Protein AF-A0AAV4D8W8-F1 (afdb_monomer_lite)

Secondary structure (DSSP, 8-state):
-----------------PPPPP----------------PEEE-PPP-TT--S-HHHHHHHHHHHHS-TTSGGGTTSSTTTEEE----PPPHHHHHHHHHHHHHHHHS---------------------------

pLDDT: mean 71.33, std 18.05, range [37.38, 95.5]

Foldseek 3Di:
DDDDDDDDPPPPPDDDDDDDDPDPVPPPPPVPPPPPAQADEDEDDDDPPPLDPCVVVVLVCQCVVPPPPHPCCVCRHPRRYDYDDDNDHDPVVVVVVVVVVVVVVVDDDPPDDPDDDDDDDDDPDPDDDDDDDD

Sequence (134 aa):
MNLKNNSQSGATTNTINYQETPDNSKVYLRRNNARARRITWFNPPYSMNVAINIGKKFLTLINTCLPKTNILHEVMNRNTIKISYSCMPNVKSIITAHNKSVLAQKTPEQKAPHNATAETEKPVLWRTTVSRIP

Structure (mmCIF, N/CA/C/O backbone):
data_AF-A0AAV4D8W8-F1
#
_entry.id   AF-A0AAV4D8W8-F1
#
loop_
_atom_site.group_PDB
_atom_site.id
_atom_site.type_symbol
_atom_site.label_atom_id
_atom_site.label_alt_id
_atom_site.label_comp_id
_atom_site.label_asym_id
_atom_site.label_entity_id
_atom_site.label_seq_id
_atom_site.pdbx_PDB_ins_code
_atom_site.Cartn_x
_atom_site.Cartn_y
_atom_site.Cartn_z
_atom_site.occupancy
_atom_site.B_iso_or_equiv
_atom_site.auth_seq_id
_atom_site.auth_comp_id
_atom_site.auth_asym_id
_atom_site.auth_atom_id
_atom_site.pdbx_PDB_model_num
ATOM 1 N N . MET A 1 1 ? 56.078 -66.189 22.268 1.00 38.84 1 MET A N 1
ATOM 2 C CA . MET A 1 1 ? 56.907 -64.964 22.279 1.00 38.84 1 MET A CA 1
ATOM 3 C C . MET A 1 1 ? 56.051 -63.848 21.690 1.00 38.84 1 MET A C 1
ATOM 5 O O . MET A 1 1 ? 55.712 -63.918 20.519 1.00 38.84 1 MET A O 1
ATOM 9 N N . ASN A 1 2 ? 55.543 -62.944 22.533 1.00 37.38 2 ASN A N 1
ATOM 10 C CA . ASN A 1 2 ? 54.522 -61.956 22.160 1.00 37.38 2 ASN A CA 1
ATOM 11 C C . ASN A 1 2 ? 55.162 -60.729 21.493 1.00 37.38 2 ASN A C 1
ATOM 13 O O . ASN A 1 2 ? 55.893 -60.000 22.158 1.00 37.38 2 ASN A O 1
ATOM 17 N N . LEU A 1 3 ? 54.830 -60.471 20.224 1.00 49.47 3 LEU A N 1
ATOM 18 C CA . LEU A 1 3 ? 55.016 -59.164 19.592 1.00 49.47 3 LEU A CA 1
ATOM 19 C C . LEU A 1 3 ? 53.781 -58.307 19.882 1.00 49.47 3 LEU A C 1
ATOM 21 O O . LEU A 1 3 ? 52.689 -58.601 19.399 1.00 49.47 3 LEU A O 1
ATOM 25 N N . LYS A 1 4 ? 53.943 -57.249 20.678 1.00 46.72 4 LYS A N 1
ATOM 26 C CA . LYS A 1 4 ? 52.939 -56.189 20.814 1.00 46.72 4 LYS A CA 1
ATOM 27 C C . LYS A 1 4 ? 53.481 -54.960 20.108 1.00 46.72 4 LYS A C 1
ATOM 29 O O . LYS A 1 4 ? 54.392 -54.298 20.596 1.00 46.72 4 LYS A O 1
ATOM 34 N N . ASN A 1 5 ? 52.940 -54.738 18.916 1.00 50.28 5 ASN A N 1
ATOM 35 C CA . ASN A 1 5 ? 53.248 -53.605 18.068 1.00 50.28 5 ASN A CA 1
ATOM 36 C C . ASN A 1 5 ? 52.752 -52.314 18.719 1.00 50.28 5 ASN A C 1
ATOM 38 O O . ASN A 1 5 ? 51.600 -52.196 19.131 1.00 50.28 5 ASN A O 1
ATOM 42 N N . ASN A 1 6 ? 53.677 -51.365 18.785 1.00 48.62 6 ASN A N 1
ATOM 43 C CA . ASN A 1 6 ? 53.468 -49.962 19.075 1.00 48.62 6 ASN A CA 1
ATOM 44 C C . ASN A 1 6 ? 52.570 -49.349 17.988 1.00 48.62 6 ASN A C 1
ATOM 46 O O . ASN A 1 6 ? 52.877 -49.431 16.799 1.00 48.62 6 ASN A O 1
ATOM 50 N N . SER A 1 7 ? 51.461 -48.738 18.378 1.00 48.88 7 SER A N 1
ATOM 51 C CA . SER A 1 7 ? 50.691 -47.851 17.509 1.00 48.88 7 SER A CA 1
ATOM 52 C C . SER A 1 7 ? 50.331 -46.628 18.330 1.00 48.88 7 SER A C 1
ATOM 54 O O . SER A 1 7 ? 49.487 -46.682 19.221 1.00 48.88 7 SER A O 1
ATOM 56 N N . GLN A 1 8 ? 51.047 -45.539 18.053 1.00 51.34 8 GLN A N 1
ATOM 57 C CA . GLN A 1 8 ? 50.722 -44.217 18.557 1.00 51.34 8 GLN A CA 1
ATOM 58 C C . GLN A 1 8 ? 49.307 -43.836 18.116 1.00 51.34 8 GLN A C 1
ATOM 60 O O . GLN A 1 8 ? 49.050 -43.655 16.929 1.00 51.34 8 GLN A O 1
ATOM 65 N N . SER A 1 9 ? 48.414 -43.632 19.077 1.00 49.31 9 SER A N 1
ATOM 66 C CA . SER A 1 9 ? 47.224 -42.804 18.897 1.00 49.31 9 SER A CA 1
ATOM 67 C C . SER A 1 9 ? 47.396 -41.554 19.757 1.00 49.31 9 SER A C 1
ATOM 69 O O . SER A 1 9 ? 46.922 -41.483 20.890 1.00 49.31 9 SER A O 1
ATOM 71 N N . GLY A 1 10 ? 48.153 -40.585 19.243 1.00 46.84 10 GLY A N 1
ATOM 72 C CA . GLY A 1 10 ? 48.267 -39.260 19.845 1.00 46.84 10 GLY A CA 1
ATOM 73 C C . GLY A 1 10 ? 46.982 -38.474 19.608 1.00 46.84 10 GLY A C 1
ATOM 74 O O . GLY A 1 10 ? 46.868 -37.759 18.619 1.00 46.84 10 GLY A O 1
ATOM 75 N N . ALA A 1 11 ? 45.996 -38.626 20.490 1.00 54.66 11 ALA A N 1
ATOM 76 C CA . ALA A 1 11 ? 44.863 -37.714 20.547 1.00 54.66 11 ALA A CA 1
ATOM 77 C C . ALA A 1 11 ? 45.313 -36.444 21.282 1.00 54.66 11 ALA A C 1
ATOM 79 O O . ALA A 1 11 ? 45.289 -36.376 22.508 1.00 54.66 11 ALA A O 1
ATOM 80 N N . THR A 1 12 ? 45.777 -35.444 20.536 1.00 60.12 12 THR A N 1
ATOM 81 C CA . THR A 1 12 ? 46.104 -34.129 21.093 1.00 60.12 12 THR A CA 1
ATOM 82 C C . THR A 1 12 ? 44.801 -33.390 21.397 1.00 60.12 12 THR A C 1
ATOM 84 O O . THR A 1 12 ? 44.204 -32.772 20.517 1.00 60.12 12 THR A O 1
ATOM 87 N N . THR A 1 13 ? 44.316 -33.456 22.635 1.00 59.69 13 THR A N 1
ATOM 88 C CA . THR A 1 13 ? 43.246 -32.565 23.103 1.00 59.69 13 THR A CA 1
ATOM 89 C C . THR A 1 13 ? 43.822 -31.170 23.310 1.00 59.69 13 THR A C 1
ATOM 91 O O . THR A 1 13 ? 44.437 -30.886 24.335 1.00 59.69 13 THR A O 1
ATOM 94 N N . ASN A 1 14 ? 43.634 -30.293 22.326 1.00 64.25 14 ASN A N 1
ATOM 95 C CA . ASN A 1 14 ? 43.889 -28.867 22.495 1.00 64.25 14 ASN A CA 1
ATOM 96 C C . ASN A 1 14 ? 42.776 -28.269 23.367 1.00 64.25 14 ASN A C 1
ATOM 98 O O . ASN A 1 14 ? 41.668 -28.024 22.891 1.00 64.25 14 ASN A O 1
ATOM 102 N N . THR A 1 15 ? 43.065 -28.052 24.649 1.00 63.81 15 THR A N 1
ATOM 103 C CA . THR A 1 15 ? 42.184 -27.317 25.563 1.00 63.81 15 THR A CA 1
ATOM 104 C C . THR A 1 15 ? 42.187 -25.841 25.170 1.00 63.81 15 THR A C 1
ATOM 106 O O . THR A 1 15 ? 43.159 -25.126 25.408 1.00 63.81 15 THR A O 1
ATOM 109 N N . ILE A 1 16 ? 41.111 -25.376 24.535 1.00 63.28 16 ILE A N 1
ATOM 110 C CA . ILE A 1 16 ? 40.927 -23.959 24.207 1.00 63.28 16 ILE A CA 1
ATOM 111 C C . ILE A 1 16 ? 40.452 -23.244 25.477 1.00 63.28 16 ILE A C 1
ATOM 113 O O . ILE A 1 16 ? 39.295 -23.372 25.872 1.00 63.28 16 ILE A O 1
ATOM 117 N N . ASN A 1 17 ? 41.351 -22.502 26.127 1.00 61.47 17 ASN A N 1
ATOM 118 C CA . ASN A 1 17 ? 41.001 -21.618 27.239 1.00 61.47 17 ASN A CA 1
ATOM 119 C C . ASN A 1 17 ? 40.369 -20.331 26.694 1.00 61.47 17 ASN A C 1
ATOM 121 O O . ASN A 1 17 ? 41.032 -19.545 26.015 1.00 61.47 17 ASN A O 1
ATOM 125 N N . TYR A 1 18 ? 39.094 -20.113 27.009 1.00 51.41 18 TYR A N 1
ATOM 126 C CA . TYR A 1 18 ? 38.405 -18.856 26.733 1.00 51.41 18 TYR A CA 1
ATOM 127 C C . TYR A 1 18 ? 38.858 -17.787 27.734 1.00 51.41 18 TYR A C 1
ATOM 129 O O . TYR A 1 18 ? 38.813 -18.002 28.941 1.00 51.41 18 TYR A O 1
ATOM 137 N N . GLN A 1 19 ? 39.294 -16.633 27.229 1.00 58.09 19 GLN A N 1
ATOM 138 C CA . GLN A 1 19 ? 39.502 -15.435 28.041 1.00 58.09 19 GLN A CA 1
ATOM 139 C C . GLN A 1 19 ? 38.154 -14.718 28.168 1.00 58.09 19 GLN A C 1
ATOM 141 O O . GLN A 1 19 ? 37.571 -14.330 27.154 1.00 58.09 19 GLN A O 1
ATOM 146 N N . GLU A 1 20 ? 37.642 -14.562 29.388 1.00 65.25 20 GLU A N 1
ATOM 147 C CA . GLU A 1 20 ? 36.426 -13.783 29.631 1.00 65.25 20 GLU A CA 1
ATOM 148 C C . GLU A 1 20 ? 36.693 -12.308 29.304 1.00 65.25 20 GLU A C 1
ATOM 150 O O . GLU A 1 20 ? 37.553 -11.656 29.896 1.00 65.25 20 GLU A O 1
ATOM 155 N N . THR A 1 21 ? 35.975 -11.766 28.320 1.00 61.56 21 THR A N 1
ATOM 156 C CA . THR A 1 21 ? 36.004 -10.330 28.030 1.00 61.56 21 THR A CA 1
ATOM 157 C C . THR A 1 21 ? 35.271 -9.571 29.137 1.00 61.56 21 THR A C 1
ATOM 159 O O . THR A 1 21 ? 34.196 -10.022 29.538 1.00 61.56 21 THR A O 1
ATOM 162 N N . PRO A 1 22 ? 35.776 -8.413 29.599 1.00 56.84 22 PRO A N 1
ATOM 163 C CA . PRO A 1 22 ? 35.124 -7.648 30.654 1.00 56.84 22 PRO A CA 1
ATOM 164 C C . PRO A 1 22 ? 33.700 -7.253 30.245 1.00 56.84 22 PRO A C 1
ATOM 166 O O . PRO A 1 22 ? 33.465 -6.737 29.149 1.00 56.84 22 PRO A O 1
ATOM 169 N N . ASP A 1 23 ? 32.757 -7.524 31.147 1.00 56.78 23 ASP A N 1
ATOM 170 C CA . ASP A 1 23 ? 31.330 -7.281 30.977 1.00 56.78 23 ASP A CA 1
ATOM 171 C C . ASP A 1 23 ? 31.029 -5.778 30.834 1.00 56.78 23 ASP A C 1
ATOM 173 O O . ASP A 1 23 ? 30.956 -5.027 31.806 1.00 56.78 23 ASP A O 1
ATOM 177 N N . ASN A 1 24 ? 30.831 -5.333 29.593 1.00 59.44 24 ASN A N 1
ATOM 178 C CA . ASN A 1 24 ? 30.331 -3.999 29.258 1.00 59.44 24 ASN A CA 1
ATOM 179 C C . ASN A 1 24 ? 28.783 -3.968 29.212 1.00 59.44 24 ASN A C 1
ATOM 181 O O . ASN A 1 24 ? 28.189 -3.329 28.341 1.00 59.44 24 ASN A O 1
ATOM 185 N N . SER A 1 25 ? 28.097 -4.631 30.152 1.00 57.53 25 SER A N 1
ATOM 186 C CA . SER A 1 25 ? 26.625 -4.721 30.243 1.00 57.53 25 SER A CA 1
ATOM 187 C C . SER A 1 25 ? 25.885 -3.405 30.513 1.00 57.53 25 SER A C 1
ATOM 189 O O . SER A 1 25 ? 24.654 -3.392 30.560 1.00 57.53 25 SER A O 1
ATOM 191 N N . LYS A 1 26 ? 26.562 -2.256 30.612 1.00 49.59 26 LYS A N 1
ATOM 192 C CA . LYS A 1 26 ? 25.889 -0.947 30.694 1.00 49.59 26 LYS A CA 1
ATOM 193 C C . LYS A 1 26 ? 25.672 -0.308 29.322 1.00 49.59 26 LYS A C 1
ATOM 195 O O . LYS A 1 26 ? 25.898 0.884 29.131 1.00 49.59 26 LYS A O 1
ATOM 200 N N . VAL A 1 27 ? 25.149 -1.082 28.372 1.00 57.53 27 VAL A N 1
ATOM 201 C CA . VAL A 1 27 ? 24.409 -0.499 27.250 1.00 57.53 27 VAL A CA 1
ATOM 202 C C . VAL A 1 27 ? 23.090 -0.015 27.833 1.00 57.53 27 VAL A C 1
ATOM 204 O O . VAL A 1 27 ? 22.266 -0.821 28.258 1.00 57.53 27 VAL A O 1
ATOM 207 N N . TYR A 1 28 ? 22.890 1.303 27.892 1.00 53.81 28 TYR A N 1
ATOM 208 C CA . TYR A 1 28 ? 21.582 1.888 28.161 1.00 53.81 28 TYR A CA 1
ATOM 209 C C . TYR A 1 28 ? 20.545 1.134 27.331 1.00 53.81 28 TYR A C 1
ATOM 211 O O . TYR A 1 28 ? 20.527 1.253 26.103 1.00 53.81 28 TYR A O 1
ATOM 219 N N . LEU A 1 29 ? 19.684 0.354 27.988 1.00 55.91 29 LEU A N 1
ATOM 220 C CA . LEU A 1 29 ? 18.473 -0.152 27.370 1.00 55.91 29 LEU A CA 1
ATOM 221 C C . LEU A 1 29 ? 17.640 1.087 27.047 1.00 55.91 29 LEU A C 1
ATOM 223 O O . LEU A 1 29 ? 16.808 1.522 27.845 1.00 55.91 29 LEU A O 1
ATOM 227 N N . ARG A 1 30 ? 17.889 1.710 25.887 1.00 56.19 30 ARG A N 1
ATOM 228 C CA . ARG A 1 30 ? 16.929 2.609 25.263 1.00 56.19 30 ARG A CA 1
ATOM 229 C C . ARG A 1 30 ? 15.697 1.750 25.097 1.00 56.19 30 ARG A C 1
ATOM 231 O O . ARG A 1 30 ? 15.632 0.913 24.200 1.00 56.19 30 ARG A O 1
ATOM 238 N N . ARG A 1 31 ? 14.759 1.903 26.028 1.00 58.56 31 ARG A N 1
ATOM 239 C CA . ARG A 1 31 ? 13.458 1.266 25.970 1.00 58.56 31 ARG A CA 1
ATOM 240 C C . ARG A 1 31 ? 12.811 1.807 24.708 1.00 58.56 31 ARG A C 1
ATOM 242 O O . ARG A 1 31 ? 12.241 2.895 24.700 1.00 58.56 31 ARG A O 1
ATOM 249 N N . ASN A 1 32 ? 12.988 1.078 23.612 1.00 60.91 32 ASN A N 1
ATOM 250 C CA . ASN A 1 32 ? 12.257 1.312 22.391 1.00 60.91 32 ASN A CA 1
ATOM 251 C C . ASN A 1 32 ? 10.809 1.017 22.765 1.00 60.91 32 ASN A C 1
ATOM 253 O O . ASN A 1 32 ? 10.369 -0.129 22.748 1.00 60.91 32 ASN A O 1
ATOM 257 N N . ASN A 1 33 ? 10.073 2.061 23.146 1.00 61.50 33 ASN A N 1
ATOM 258 C CA . ASN A 1 33 ? 8.620 2.048 23.233 1.00 61.50 33 ASN A CA 1
ATOM 259 C C . ASN A 1 33 ? 8.076 1.951 21.799 1.00 61.50 33 ASN A C 1
ATOM 261 O O . ASN A 1 33 ? 7.406 2.853 21.294 1.00 61.50 33 ASN A O 1
ATOM 265 N N . ALA A 1 34 ? 8.427 0.876 21.095 1.00 69.38 34 ALA A N 1
ATOM 266 C CA . ALA A 1 34 ? 7.857 0.544 19.814 1.00 69.38 34 ALA A CA 1
ATOM 267 C C . ALA A 1 34 ? 6.411 0.153 20.103 1.00 69.38 34 ALA A C 1
ATOM 269 O O . ALA A 1 34 ? 6.134 -0.951 20.567 1.00 69.38 34 ALA A O 1
ATOM 270 N N . ARG A 1 35 ? 5.481 1.091 19.893 1.00 70.88 35 ARG A N 1
ATOM 271 C CA . ARG A 1 35 ? 4.051 0.790 19.982 1.00 70.88 35 ARG A CA 1
ATOM 272 C C . ARG A 1 35 ? 3.767 -0.405 19.074 1.00 70.88 35 ARG A C 1
ATOM 274 O O . ARG A 1 35 ? 3.938 -0.304 17.856 1.00 70.88 35 ARG A O 1
ATOM 281 N N . ALA A 1 36 ? 3.332 -1.515 19.663 1.00 78.38 36 ALA A N 1
ATOM 282 C CA . ALA A 1 36 ? 2.845 -2.657 18.909 1.00 78.38 36 ALA A CA 1
ATOM 283 C C . ALA A 1 36 ? 1.588 -2.210 18.148 1.00 78.38 36 ALA A C 1
ATOM 285 O O . ALA A 1 36 ? 0.541 -1.947 18.740 1.00 78.38 36 ALA A O 1
ATOM 286 N N . ARG A 1 37 ? 1.708 -2.029 16.829 1.00 80.62 37 ARG A N 1
ATOM 287 C CA . ARG A 1 37 ? 0.563 -1.671 15.984 1.00 80.62 37 ARG A CA 1
ATOM 288 C C . ARG A 1 37 ? -0.297 -2.914 15.788 1.00 80.62 37 ARG A C 1
ATOM 290 O O . ARG A 1 37 ? 0.226 -3.969 15.438 1.00 80.62 37 ARG A O 1
ATOM 297 N N . ARG A 1 38 ? -1.614 -2.773 15.945 1.00 87.44 38 ARG A N 1
ATOM 298 C CA . ARG A 1 38 ? -2.586 -3.811 15.577 1.00 87.44 38 ARG A CA 1
ATOM 299 C C . ARG A 1 38 ? -2.703 -3.837 14.053 1.00 87.44 38 ARG A C 1
ATOM 301 O O . ARG A 1 38 ? -3.494 -3.094 13.480 1.00 87.44 38 ARG A O 1
ATOM 308 N N . ILE A 1 39 ? -1.829 -4.608 13.406 1.00 90.31 39 ILE A N 1
ATOM 309 C CA . ILE A 1 39 ? -1.764 -4.696 11.945 1.00 90.31 39 ILE A CA 1
ATOM 310 C C . ILE A 1 39 ? -2.696 -5.802 11.462 1.00 90.31 39 ILE A C 1
ATOM 312 O O . ILE A 1 39 ? -2.551 -6.954 11.862 1.00 90.31 39 ILE A O 1
ATOM 316 N N . THR A 1 40 ? -3.598 -5.450 10.552 1.00 90.00 40 THR A N 1
ATOM 317 C CA . THR A 1 40 ? -4.384 -6.414 9.781 1.00 90.00 40 THR A CA 1
ATOM 318 C C . THR A 1 40 ? -3.759 -6.557 8.404 1.00 90.00 40 THR A C 1
ATOM 320 O O . THR A 1 40 ? -3.575 -5.568 7.690 1.00 90.00 40 THR A O 1
ATOM 323 N N . TRP A 1 41 ? -3.425 -7.787 8.030 1.00 90.50 41 TRP A N 1
ATOM 324 C CA . TRP A 1 41 ? -2.941 -8.101 6.694 1.00 90.50 41 TRP A CA 1
ATOM 325 C C . TRP A 1 41 ? -4.111 -8.517 5.814 1.00 90.50 41 TRP A C 1
ATOM 327 O O . TRP A 1 41 ? -4.856 -9.432 6.152 1.00 90.50 41 TRP A O 1
ATOM 337 N N . PHE A 1 42 ? -4.258 -7.844 4.680 1.00 86.69 42 PHE A N 1
ATOM 338 C CA . PHE A 1 42 ? -5.221 -8.193 3.651 1.00 86.69 42 PHE A CA 1
ATOM 339 C C . PHE A 1 42 ? -4.470 -8.666 2.409 1.00 86.69 42 PHE A C 1
ATOM 341 O O . PHE A 1 42 ? -3.739 -7.900 1.777 1.00 86.69 42 PHE A O 1
ATOM 348 N N . ASN A 1 43 ? -4.647 -9.938 2.067 1.00 85.94 43 ASN A N 1
ATOM 349 C CA . ASN A 1 43 ? -4.069 -10.535 0.873 1.00 85.94 43 ASN A CA 1
ATOM 350 C C . ASN A 1 43 ? -5.211 -10.959 -0.059 1.00 85.94 43 ASN A C 1
ATOM 352 O O . ASN A 1 43 ? -5.718 -12.073 0.080 1.00 85.94 43 ASN A O 1
ATOM 356 N N . PRO A 1 44 ? -5.691 -10.064 -0.940 1.00 79.44 44 PRO A N 1
ATOM 357 C CA . PRO A 1 44 ? -6.773 -10.416 -1.844 1.00 79.44 44 PRO A CA 1
ATOM 358 C C . PRO A 1 44 ? -6.332 -11.555 -2.777 1.00 79.44 44 PRO A C 1
ATOM 360 O O . PRO A 1 44 ? -5.146 -11.640 -3.114 1.00 79.44 44 PRO A O 1
ATOM 363 N N . PRO A 1 45 ? -7.265 -12.422 -3.208 1.00 81.94 45 PRO A N 1
ATOM 364 C CA . PRO A 1 45 ? -6.951 -13.511 -4.123 1.00 81.94 45 PRO A CA 1
ATOM 365 C C . PRO A 1 45 ? -6.317 -12.968 -5.406 1.00 81.94 45 PRO A C 1
ATOM 367 O O . PRO A 1 45 ? -6.766 -11.961 -5.962 1.00 81.94 45 PRO A O 1
ATOM 370 N N . TYR A 1 46 ? -5.258 -13.638 -5.864 1.00 78.94 46 TYR A N 1
ATOM 371 C CA . TYR A 1 46 ? -4.594 -13.287 -7.114 1.00 78.94 46 TYR A CA 1
ATOM 372 C C . TYR A 1 46 ? -5.556 -13.410 -8.293 1.00 78.94 46 TYR A C 1
ATOM 374 O O . TYR A 1 46 ? -6.233 -14.423 -8.456 1.00 78.94 46 TYR A O 1
ATOM 382 N N . SER A 1 47 ? -5.591 -12.376 -9.131 1.00 78.38 47 SER A N 1
ATOM 383 C CA . SER A 1 47 ? -6.348 -12.393 -10.373 1.00 78.38 47 SER A CA 1
ATOM 384 C C . SER A 1 47 ? -5.557 -11.717 -11.484 1.00 78.38 47 SER A C 1
ATOM 386 O O . SER A 1 47 ? -5.234 -10.530 -11.418 1.00 78.38 47 SER A O 1
ATOM 388 N N . MET A 1 48 ? -5.274 -12.490 -12.533 1.00 75.56 48 MET A N 1
ATOM 389 C CA . MET A 1 48 ? -4.525 -12.043 -13.711 1.00 75.56 48 MET A CA 1
ATOM 390 C C . MET A 1 48 ? -5.300 -11.010 -14.543 1.00 75.56 48 MET A C 1
ATOM 392 O O . MET A 1 48 ? -4.707 -10.206 -15.256 1.00 75.56 48 MET A O 1
ATOM 396 N N . ASN A 1 49 ? -6.626 -10.984 -14.393 1.00 76.44 49 ASN A N 1
ATOM 397 C CA . ASN A 1 49 ? -7.506 -10.030 -15.067 1.00 76.44 49 ASN A CA 1
ATOM 398 C C . ASN A 1 49 ? -7.408 -8.622 -14.465 1.00 76.44 49 ASN A C 1
ATOM 400 O O . ASN A 1 49 ? -7.881 -7.648 -15.054 1.00 76.44 49 ASN A O 1
ATOM 404 N N . VAL A 1 50 ? -6.819 -8.490 -13.274 1.00 71.12 50 VAL A N 1
ATOM 405 C CA . VAL A 1 50 ? -6.774 -7.219 -12.564 1.00 71.12 50 VAL A CA 1
ATOM 406 C C . VAL A 1 50 ? -5.529 -6.441 -12.975 1.00 71.12 50 VAL A C 1
ATOM 408 O O . VAL A 1 50 ? -4.479 -6.512 -12.346 1.00 71.12 50 VAL A O 1
ATOM 411 N N . ALA A 1 51 ? -5.673 -5.654 -14.041 1.00 70.88 51 ALA A N 1
ATOM 412 C CA . ALA A 1 51 ? -4.620 -4.776 -14.559 1.00 70.88 51 ALA A CA 1
ATOM 413 C C . ALA A 1 51 ? -4.377 -3.519 -13.695 1.00 70.88 51 ALA A C 1
ATOM 415 O O . ALA A 1 51 ? -3.403 -2.792 -13.890 1.00 70.88 51 ALA A O 1
ATOM 416 N N . ILE A 1 52 ? -5.287 -3.217 -12.763 1.00 73.38 52 ILE A N 1
ATOM 417 C CA . ILE A 1 52 ? -5.240 -2.000 -11.947 1.00 73.38 52 ILE A CA 1
ATOM 418 C C . ILE A 1 52 ? -4.327 -2.162 -10.730 1.00 73.38 52 ILE A C 1
ATOM 420 O O . ILE A 1 52 ? -4.220 -3.238 -10.151 1.00 73.38 52 ILE A O 1
ATOM 424 N N . ASN A 1 53 ? -3.744 -1.053 -10.265 1.00 81.81 53 ASN A N 1
ATOM 425 C CA . ASN A 1 53 ? -3.049 -1.016 -8.979 1.00 81.81 53 ASN A CA 1
ATOM 426 C C . ASN A 1 53 ? -4.066 -1.147 -7.825 1.00 81.81 53 ASN A C 1
ATOM 428 O O . ASN A 1 53 ? -4.587 -0.145 -7.320 1.00 81.81 53 ASN A O 1
ATOM 432 N N . ILE A 1 54 ? -4.379 -2.394 -7.453 1.00 84.56 54 ILE A N 1
ATOM 433 C CA . ILE A 1 54 ? -5.383 -2.751 -6.440 1.00 84.56 54 ILE A CA 1
ATOM 434 C C . ILE A 1 54 ? -5.059 -2.084 -5.111 1.00 84.56 54 ILE A C 1
ATOM 436 O O . ILE A 1 54 ? -5.946 -1.491 -4.504 1.00 84.56 54 ILE A O 1
ATOM 440 N N . GLY A 1 55 ? -3.792 -2.123 -4.687 1.00 87.00 55 GLY A N 1
ATOM 441 C CA . GLY A 1 55 ? -3.363 -1.537 -3.420 1.00 87.00 55 GLY A CA 1
ATOM 442 C C . GLY A 1 55 ? -3.698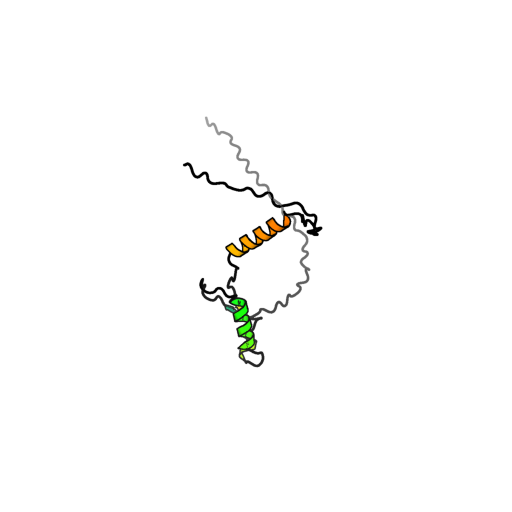 -0.049 -3.344 1.00 87.00 55 GLY A C 1
ATOM 443 O O . GLY A 1 55 ? -4.338 0.394 -2.392 1.00 87.00 55 GLY A O 1
ATOM 444 N N . LYS A 1 56 ? -3.363 0.719 -4.390 1.00 87.44 56 LYS A N 1
ATOM 445 C CA . LYS A 1 56 ? -3.685 2.151 -4.452 1.00 87.44 56 LYS A CA 1
ATOM 446 C C . LYS A 1 56 ? -5.194 2.394 -4.417 1.00 87.44 56 LYS A C 1
ATOM 448 O O . LYS A 1 56 ? -5.641 3.241 -3.649 1.00 87.44 56 LYS A O 1
ATOM 453 N N . LYS A 1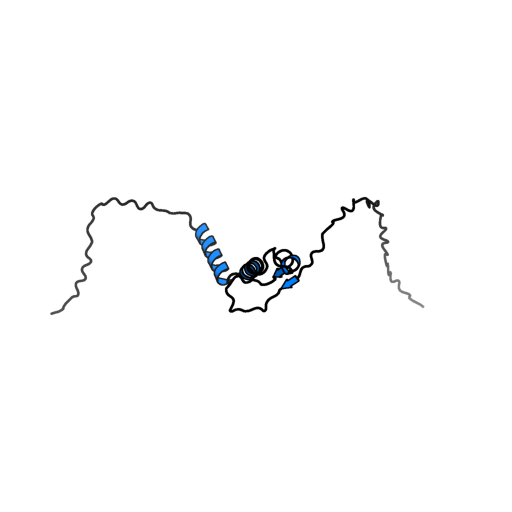 57 ? -5.983 1.662 -5.213 1.00 89.75 57 LYS A N 1
ATOM 454 C CA . LYS A 1 57 ? -7.446 1.837 -5.233 1.00 89.75 57 LYS A CA 1
ATOM 455 C C . LYS A 1 57 ? -8.086 1.479 -3.892 1.00 89.75 57 LYS A C 1
ATOM 457 O O . LYS A 1 57 ? -8.906 2.239 -3.393 1.00 89.75 57 LYS A O 1
ATOM 462 N N . PHE A 1 58 ? -7.674 0.374 -3.286 1.00 91.00 58 PHE A N 1
ATOM 463 C CA . PHE A 1 58 ? -8.185 -0.077 -1.997 1.00 91.00 58 PHE A CA 1
ATOM 464 C C . PHE A 1 58 ? -7.836 0.896 -0.861 1.00 91.00 58 PHE A C 1
ATOM 466 O O . PHE A 1 58 ? -8.705 1.254 -0.074 1.00 91.00 58 PHE A O 1
ATOM 473 N N . LEU A 1 59 ? -6.601 1.412 -0.802 1.00 91.06 59 LEU A N 1
ATOM 474 C CA . LEU A 1 59 ? -6.218 2.425 0.195 1.00 91.06 59 LEU A CA 1
ATOM 475 C C . LEU A 1 59 ? -6.940 3.766 -0.010 1.00 91.06 59 LEU A C 1
ATOM 477 O O . LEU A 1 59 ? -7.118 4.530 0.944 1.00 91.06 59 LEU A O 1
ATOM 481 N N . THR A 1 60 ? -7.335 4.090 -1.243 1.00 92.88 60 THR A N 1
ATOM 482 C CA . THR A 1 60 ? -8.223 5.227 -1.516 1.00 92.88 60 THR A CA 1
ATOM 483 C C . THR A 1 60 ? -9.630 4.948 -1.001 1.00 92.88 60 THR A C 1
ATOM 485 O O . THR A 1 60 ? -10.167 5.791 -0.293 1.00 92.88 60 THR A O 1
ATOM 488 N N . LEU A 1 61 ? -10.177 3.758 -1.267 1.00 93.69 61 LEU A N 1
ATOM 489 C CA . LEU A 1 61 ? -11.493 3.348 -0.772 1.00 93.69 61 LEU A CA 1
ATOM 490 C C . LEU A 1 61 ? -11.571 3.355 0.755 1.00 93.69 61 LEU A C 1
AT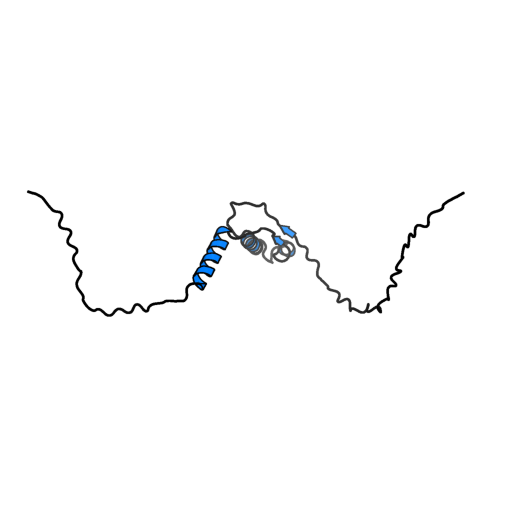OM 492 O O . LEU A 1 61 ? -12.550 3.842 1.306 1.00 93.69 61 LEU A O 1
ATOM 496 N N . ILE A 1 62 ? -10.526 2.899 1.451 1.00 93.81 62 ILE A N 1
ATOM 497 C CA . ILE A 1 62 ? -10.463 2.991 2.918 1.00 93.81 62 ILE A CA 1
ATOM 498 C C . ILE A 1 62 ? -10.651 4.438 3.371 1.00 93.81 62 ILE A C 1
ATOM 500 O O . ILE A 1 62 ? -11.454 4.700 4.254 1.00 93.81 62 ILE A O 1
ATOM 504 N N . ASN A 1 63 ? -9.968 5.390 2.739 1.00 91.88 63 ASN A N 1
ATOM 505 C CA . ASN A 1 63 ? -10.089 6.791 3.128 1.00 91.88 63 ASN A CA 1
ATOM 506 C C . ASN A 1 63 ? -11.465 7.392 2.829 1.00 91.88 63 ASN A C 1
ATOM 508 O O . ASN A 1 63 ? -11.901 8.274 3.563 1.00 91.88 63 ASN A O 1
ATOM 512 N N . THR A 1 64 ? -12.115 6.972 1.742 1.00 94.75 64 THR A N 1
ATOM 513 C CA . THR A 1 64 ? -13.424 7.509 1.347 1.00 94.75 64 THR A CA 1
ATOM 514 C C . THR A 1 64 ? -14.566 6.874 2.130 1.00 94.75 64 THR A C 1
ATOM 516 O O . THR A 1 64 ? -15.494 7.567 2.525 1.00 94.75 64 THR A O 1
ATOM 519 N N . CYS A 1 65 ? -14.511 5.562 2.357 1.00 94.62 65 CYS A N 1
ATOM 520 C CA . CYS A 1 65 ? -15.572 4.798 3.012 1.00 94.62 65 CYS A CA 1
ATOM 521 C C . CYS A 1 65 ? -15.455 4.833 4.539 1.00 94.62 65 CYS A C 1
ATOM 523 O O . CYS A 1 65 ? -16.465 4.751 5.236 1.00 94.62 65 CYS A O 1
ATOM 525 N N . LEU A 1 66 ? -14.234 4.970 5.062 1.00 94.62 66 LEU A N 1
ATOM 526 C CA . LEU A 1 66 ? -13.946 5.064 6.490 1.00 94.62 66 LEU A CA 1
ATOM 527 C C . LEU A 1 66 ? -13.286 6.420 6.778 1.00 94.62 66 LEU A C 1
ATOM 529 O O . LEU A 1 66 ? -12.084 6.487 7.024 1.00 94.62 66 LEU A O 1
ATOM 533 N N . PRO A 1 67 ? -14.037 7.532 6.719 1.00 93.06 67 PRO A N 1
ATOM 534 C CA . PRO A 1 67 ? -13.533 8.823 7.172 1.00 93.06 67 PRO A CA 1
ATOM 535 C C . PRO A 1 67 ? -13.318 8.815 8.692 1.00 93.06 67 PRO A C 1
ATOM 537 O O . PRO A 1 67 ? -13.871 7.979 9.401 1.00 93.06 67 PRO A O 1
ATOM 540 N N . LYS A 1 68 ? -12.567 9.789 9.224 1.00 92.69 68 LYS A N 1
ATOM 541 C CA . LYS A 1 68 ? -12.265 9.894 10.671 1.00 92.69 68 LYS A CA 1
ATOM 542 C C . LYS A 1 68 ? -13.497 9.947 11.580 1.00 92.69 68 LYS A C 1
ATOM 544 O O . LYS A 1 68 ? -13.388 9.632 12.756 1.00 92.69 68 LYS A O 1
ATOM 549 N N . THR A 1 69 ? -14.632 10.378 11.043 1.00 95.19 69 THR A N 1
ATOM 550 C CA . THR A 1 69 ? -15.919 10.435 11.744 1.00 95.19 69 THR A CA 1
ATOM 551 C C . THR A 1 69 ? -16.554 9.059 11.931 1.00 95.19 69 THR A C 1
ATOM 553 O O . THR A 1 69 ? -17.443 8.905 12.762 1.00 95.19 69 THR A O 1
ATOM 556 N N . ASN A 1 70 ? -16.125 8.055 11.164 1.00 94.81 70 ASN A N 1
ATOM 557 C CA . ASN A 1 70 ? -16.633 6.697 11.260 1.00 94.81 70 ASN A CA 1
ATOM 558 C C . ASN A 1 70 ? -16.011 5.982 12.469 1.00 94.81 70 ASN A C 1
ATOM 560 O O . ASN A 1 70 ? -14.794 5.990 12.647 1.00 94.81 70 ASN A O 1
ATOM 564 N N . ILE A 1 71 ? -16.847 5.296 13.250 1.00 94.50 71 ILE A N 1
ATOM 565 C CA . ILE A 1 71 ? -16.461 4.512 14.435 1.00 94.50 71 ILE A CA 1
ATOM 566 C C . ILE A 1 71 ? -15.370 3.479 14.097 1.00 94.50 71 ILE A C 1
ATOM 568 O O . ILE A 1 71 ? -14.460 3.229 14.883 1.00 94.50 71 ILE A O 1
ATOM 572 N N . LEU A 1 72 ? -15.413 2.904 12.893 1.00 92.62 72 LEU A N 1
ATOM 573 C CA . LEU A 1 72 ? -14.477 1.871 12.452 1.00 92.62 72 LEU A CA 1
ATOM 574 C C . LEU A 1 72 ? -13.114 2.420 12.016 1.00 92.62 72 LEU A C 1
ATOM 576 O O . LEU A 1 72 ? -12.182 1.636 11.844 1.00 92.62 72 LEU A O 1
ATOM 580 N N . HIS A 1 73 ? -12.962 3.737 11.852 1.00 94.56 73 HIS A N 1
ATOM 581 C CA . HIS A 1 73 ? -11.713 4.340 11.384 1.00 94.56 73 HIS A CA 1
ATOM 582 C C . HIS A 1 73 ? -10.552 4.138 12.369 1.00 94.56 73 HIS A C 1
ATOM 584 O O . HIS A 1 73 ? -9.396 4.053 11.957 1.00 94.56 73 HIS A O 1
ATOM 590 N N . GLU A 1 74 ? -10.821 4.028 13.671 1.00 90.25 74 GLU A N 1
ATOM 591 C CA . GLU A 1 74 ? -9.772 3.755 14.661 1.00 90.25 74 GLU A CA 1
ATOM 592 C C . GLU A 1 74 ? -9.108 2.388 14.426 1.00 90.25 74 GLU A C 1
ATOM 594 O O . GLU A 1 74 ? -7.884 2.257 14.493 1.00 90.25 74 GLU A O 1
ATOM 599 N N . VAL A 1 75 ? -9.914 1.386 14.068 1.00 90.62 75 VAL A N 1
ATOM 600 C CA . VAL A 1 75 ? -9.465 0.005 13.856 1.00 90.62 75 VAL A CA 1
ATOM 601 C C . VAL A 1 75 ? -8.997 -0.218 12.417 1.00 90.62 75 VAL A C 1
ATOM 603 O O . VAL A 1 75 ? -7.976 -0.865 12.186 1.00 90.62 75 VAL A O 1
ATOM 606 N N . MET A 1 76 ? -9.714 0.335 11.441 1.00 90.31 76 MET A N 1
ATOM 607 C CA . MET A 1 76 ? -9.497 0.141 10.009 1.00 90.31 76 MET A CA 1
ATOM 608 C C . MET A 1 76 ? -9.103 1.462 9.347 1.00 90.31 76 MET A C 1
ATOM 610 O O . MET A 1 76 ? -9.939 2.232 8.883 1.00 90.31 76 MET A O 1
ATOM 614 N N . ASN A 1 77 ? -7.798 1.716 9.288 1.00 92.25 77 ASN A N 1
ATOM 615 C CA . ASN A 1 77 ? -7.210 2.866 8.610 1.00 92.25 77 ASN A CA 1
ATOM 616 C C . ASN A 1 77 ? -5.915 2.463 7.891 1.00 92.25 77 ASN A C 1
ATOM 618 O O . ASN A 1 77 ? -5.449 1.325 7.973 1.00 92.25 77 ASN A O 1
ATOM 622 N N . ARG A 1 78 ? -5.296 3.417 7.188 1.00 92.38 78 ARG A N 1
ATOM 623 C CA . ARG A 1 78 ? -4.039 3.185 6.451 1.00 92.38 78 ARG A CA 1
ATOM 624 C C . ARG A 1 78 ? -2.860 2.773 7.335 1.00 92.38 78 ARG A C 1
ATOM 626 O O . ARG A 1 78 ? -1.905 2.194 6.828 1.00 92.38 78 ARG A O 1
ATOM 633 N N . ASN A 1 79 ? -2.903 3.079 8.629 1.00 90.88 79 ASN A N 1
ATOM 634 C CA . ASN A 1 79 ? -1.823 2.752 9.557 1.00 90.88 79 ASN A CA 1
ATOM 635 C C . ASN A 1 79 ? -1.963 1.325 10.104 1.00 90.88 79 ASN A C 1
ATOM 637 O O . ASN A 1 79 ? -0.960 0.730 10.508 1.00 90.88 79 ASN A O 1
ATOM 641 N N . THR A 1 80 ? -3.187 0.789 10.135 1.00 92.81 80 THR A N 1
ATOM 642 C CA . THR A 1 80 ? -3.499 -0.548 10.650 1.00 92.81 80 THR A CA 1
ATOM 643 C C . THR A 1 80 ? -3.616 -1.595 9.548 1.00 92.81 80 THR A C 1
ATOM 645 O O . THR A 1 80 ? -3.229 -2.738 9.772 1.00 92.81 80 THR A O 1
ATOM 648 N N . ILE A 1 81 ? -4.079 -1.242 8.347 1.00 92.12 81 ILE A N 1
ATOM 649 C CA . ILE A 1 81 ? -4.265 -2.204 7.253 1.00 92.12 81 ILE A CA 1
ATOM 650 C C . ILE A 1 81 ? -3.045 -2.222 6.328 1.00 92.12 81 ILE A C 1
ATOM 652 O O . ILE A 1 81 ? -2.645 -1.193 5.781 1.00 92.12 81 ILE A O 1
ATOM 656 N N . LYS A 1 82 ? -2.477 -3.411 6.106 1.00 90.44 82 LYS A N 1
ATOM 657 C CA . LYS A 1 82 ? -1.404 -3.654 5.133 1.00 90.44 82 LYS A CA 1
ATOM 658 C C . LYS A 1 82 ? -1.856 -4.615 4.045 1.00 90.44 82 LYS A C 1
ATOM 660 O O . LYS A 1 82 ? -2.596 -5.556 4.312 1.00 90.44 82 LYS A O 1
ATOM 665 N N . ILE A 1 83 ? -1.378 -4.382 2.826 1.00 88.56 83 ILE A N 1
ATOM 666 C CA . ILE A 1 83 ? -1.749 -5.164 1.644 1.00 88.56 83 ILE A CA 1
ATOM 667 C C . ILE A 1 83 ? -0.486 -5.721 1.006 1.00 88.56 83 ILE A C 1
ATOM 669 O O . ILE A 1 83 ? 0.468 -4.978 0.779 1.00 88.56 83 ILE A O 1
ATOM 673 N N . SER A 1 84 ? -0.500 -7.012 0.695 1.00 81.38 84 SER A N 1
ATOM 674 C CA . SER A 1 84 ? 0.615 -7.745 0.085 1.00 81.38 84 SER A CA 1
ATOM 675 C C . SER A 1 84 ? 0.331 -8.152 -1.364 1.00 81.38 84 SER A C 1
ATOM 677 O O . SER A 1 84 ? 0.776 -9.203 -1.810 1.00 81.38 84 SER A O 1
ATOM 679 N N . TYR A 1 85 ? -0.431 -7.348 -2.109 1.00 81.94 85 TYR A N 1
ATOM 680 C CA . TYR A 1 85 ? -0.732 -7.634 -3.512 1.00 81.94 85 TYR A CA 1
ATOM 681 C C . TYR A 1 85 ? 0.291 -6.970 -4.439 1.00 81.94 85 TYR A C 1
ATOM 683 O O . TYR A 1 85 ? 0.379 -5.739 -4.498 1.00 81.94 85 TYR A O 1
ATOM 691 N N . SER A 1 86 ? 1.051 -7.776 -5.183 1.00 64.31 86 SER A N 1
ATOM 692 C CA . SER A 1 86 ? 2.007 -7.279 -6.175 1.00 64.31 86 SER A CA 1
ATOM 693 C C . SER A 1 86 ? 1.269 -6.699 -7.381 1.00 64.31 86 SER A C 1
ATOM 695 O O . SER A 1 86 ? 0.541 -7.402 -8.073 1.00 64.31 86 SER A O 1
ATOM 697 N N . CYS A 1 87 ? 1.474 -5.411 -7.648 1.00 62.62 87 CYS A N 1
ATOM 698 C CA . CYS A 1 87 ? 1.023 -4.758 -8.880 1.00 62.62 87 CYS A CA 1
ATOM 699 C C . CYS A 1 87 ? 2.204 -4.574 -9.840 1.00 62.62 87 CYS A C 1
ATOM 701 O O . CYS A 1 87 ? 2.340 -3.501 -10.431 1.00 62.62 87 CYS A O 1
ATOM 703 N N . MET A 1 88 ? 3.118 -5.553 -9.909 1.00 68.56 88 MET A N 1
ATOM 704 C CA . MET A 1 88 ? 4.301 -5.422 -10.754 1.00 68.56 88 MET A CA 1
ATOM 705 C C . MET A 1 88 ? 3.855 -5.079 -12.184 1.00 68.56 88 MET A C 1
ATOM 707 O O . MET A 1 88 ? 2.986 -5.772 -12.724 1.00 68.56 88 MET A O 1
ATOM 711 N N . PRO A 1 89 ? 4.388 -4.002 -12.792 1.00 65.62 89 PRO A N 1
ATOM 712 C CA . PRO A 1 89 ? 4.081 -3.700 -14.177 1.00 65.62 89 PRO A CA 1
ATOM 713 C C . PRO A 1 89 ? 4.460 -4.893 -15.053 1.00 65.62 89 PRO A C 1
ATOM 715 O O . PRO A 1 89 ? 5.344 -5.676 -14.700 1.00 65.62 89 PRO A O 1
ATOM 718 N N . ASN A 1 90 ? 3.789 -5.033 -16.199 1.00 75.69 90 ASN A N 1
ATOM 719 C CA . ASN A 1 90 ? 4.058 -6.121 -17.135 1.00 75.69 90 ASN A CA 1
ATOM 720 C C . ASN A 1 90 ? 5.575 -6.231 -17.374 1.00 75.69 90 ASN A C 1
ATOM 722 O O . ASN A 1 90 ? 6.188 -5.264 -17.826 1.00 75.69 90 ASN A O 1
ATOM 726 N N . VAL A 1 91 ? 6.173 -7.391 -17.088 1.00 78.50 91 VAL A N 1
ATOM 727 C CA . VAL A 1 91 ? 7.619 -7.642 -17.247 1.00 78.50 91 VAL A CA 1
ATOM 728 C C . VAL A 1 91 ? 8.108 -7.207 -18.627 1.00 78.50 91 VAL A C 1
ATOM 730 O O . VAL A 1 91 ? 9.149 -6.564 -18.741 1.00 78.50 91 VAL A O 1
ATOM 733 N N . LYS A 1 92 ? 7.309 -7.464 -19.672 1.00 79.75 92 LYS A N 1
ATOM 734 C CA . LYS A 1 92 ? 7.590 -7.013 -21.037 1.00 79.75 92 LYS A CA 1
ATOM 735 C C . LYS A 1 92 ? 7.801 -5.503 -21.079 1.00 79.75 92 LYS A C 1
ATOM 737 O O . LYS A 1 92 ? 8.806 -5.056 -21.604 1.00 79.75 92 LYS A O 1
ATOM 742 N N . SER A 1 93 ? 6.894 -4.728 -20.485 1.00 84.00 93 SER A N 1
ATOM 743 C CA . SER A 1 93 ? 6.984 -3.262 -20.459 1.00 84.00 93 SER A CA 1
ATOM 744 C C . SER A 1 93 ? 8.241 -2.752 -19.749 1.00 84.00 93 SER A C 1
ATOM 746 O O . SER A 1 93 ? 8.860 -1.805 -20.231 1.00 84.00 93 SER A O 1
ATOM 748 N N . ILE A 1 94 ? 8.657 -3.414 -18.662 1.00 88.88 94 ILE A N 1
ATOM 749 C CA . ILE A 1 94 ? 9.883 -3.086 -17.921 1.00 88.88 94 ILE A CA 1
ATOM 750 C C . ILE A 1 94 ? 11.108 -3.298 -18.820 1.00 88.88 94 ILE A C 1
ATOM 752 O O . ILE A 1 94 ? 11.937 -2.397 -18.949 1.00 88.88 94 ILE A O 1
ATOM 756 N N . ILE A 1 95 ? 11.185 -4.447 -19.500 1.00 93.00 95 ILE A N 1
ATOM 757 C CA . ILE A 1 95 ? 12.273 -4.770 -20.435 1.00 93.00 95 ILE A CA 1
ATOM 758 C C . ILE A 1 95 ? 12.309 -3.760 -21.588 1.00 93.00 95 ILE A C 1
ATOM 760 O O . ILE A 1 95 ? 13.366 -3.213 -21.898 1.00 93.00 95 ILE A O 1
ATOM 764 N N . THR A 1 96 ? 11.163 -3.458 -22.207 1.00 93.56 96 THR A N 1
ATOM 765 C CA . THR A 1 96 ? 11.116 -2.520 -23.338 1.00 93.56 96 THR A CA 1
ATOM 766 C C . THR A 1 96 ? 11.548 -1.113 -22.930 1.00 93.56 96 THR A C 1
ATOM 768 O O . THR A 1 96 ? 12.296 -0.467 -23.662 1.00 93.56 96 THR A O 1
ATOM 771 N N . ALA A 1 97 ? 11.103 -0.632 -21.764 1.00 93.06 97 ALA A N 1
ATOM 772 C CA . ALA A 1 97 ? 11.481 0.681 -21.247 1.00 93.06 97 ALA A CA 1
ATOM 773 C C . ALA A 1 97 ? 12.986 0.763 -20.955 1.00 93.06 97 ALA A C 1
ATOM 775 O O . ALA A 1 97 ? 13.631 1.744 -21.327 1.00 93.06 97 ALA A O 1
ATOM 776 N N . HIS A 1 98 ? 13.553 -0.287 -20.356 1.00 95.50 98 HIS A N 1
ATOM 777 C CA . HIS A 1 98 ? 14.988 -0.378 -20.111 1.00 95.50 98 HIS A CA 1
ATOM 778 C C . HIS A 1 98 ? 15.786 -0.349 -21.418 1.00 95.50 98 HIS A C 1
ATOM 780 O O . HIS A 1 98 ? 16.667 0.494 -21.578 1.00 95.50 98 HIS A O 1
ATOM 786 N N . ASN A 1 99 ? 15.418 -1.187 -22.391 1.00 95.19 99 ASN A N 1
ATOM 787 C CA . ASN A 1 99 ? 16.075 -1.225 -23.697 1.00 95.19 99 ASN A CA 1
ATOM 788 C C . ASN A 1 99 ? 16.013 0.137 -24.394 1.00 95.19 99 ASN A C 1
ATOM 790 O O . ASN A 1 99 ? 17.021 0.610 -24.910 1.00 95.19 99 ASN A O 1
ATOM 794 N N . LYS A 1 100 ? 14.858 0.812 -24.349 1.00 95.31 100 LYS A N 1
ATOM 795 C CA . LYS A 1 100 ? 14.705 2.164 -24.898 1.00 95.31 100 LYS A CA 1
ATOM 796 C C . LYS A 1 100 ? 15.673 3.156 -24.244 1.00 95.31 100 LYS A C 1
ATOM 798 O O . LYS A 1 100 ? 16.298 3.938 -24.951 1.00 95.31 100 LYS A O 1
ATOM 803 N N . SER A 1 101 ? 15.824 3.106 -22.920 1.00 95.12 101 SER A N 1
ATOM 804 C CA . SER A 1 101 ? 16.761 3.966 -22.185 1.00 95.12 101 SER A CA 1
ATOM 805 C C . SER A 1 101 ? 18.223 3.674 -22.538 1.00 95.12 101 SER A C 1
ATOM 807 O O . SER A 1 101 ? 18.992 4.606 -22.754 1.00 95.12 101 SER A O 1
ATOM 809 N N . VAL A 1 102 ? 18.611 2.398 -22.621 1.00 95.25 102 VAL A N 1
ATOM 810 C CA . VAL A 1 102 ? 19.982 1.987 -22.972 1.00 95.25 102 VAL A CA 1
ATOM 811 C C . VAL A 1 102 ? 20.334 2.406 -24.401 1.00 95.25 102 VAL A C 1
ATOM 813 O O . VAL A 1 102 ? 21.438 2.884 -24.650 1.00 95.25 102 VAL A O 1
ATOM 816 N N . LEU A 1 103 ? 19.401 2.262 -25.346 1.00 94.25 103 LEU A N 1
ATOM 817 C CA . LEU A 1 103 ? 19.599 2.682 -26.736 1.00 94.25 103 LEU A CA 1
ATOM 818 C C . LEU A 1 103 ? 19.674 4.212 -26.873 1.00 94.25 103 LEU A C 1
ATOM 820 O O . LEU A 1 103 ? 20.500 4.713 -27.634 1.00 94.25 103 LEU A O 1
ATOM 824 N N . ALA A 1 104 ? 18.873 4.955 -26.102 1.00 91.50 104 ALA A N 1
ATOM 825 C CA . ALA A 1 104 ? 18.924 6.418 -26.077 1.00 91.50 104 ALA A CA 1
ATOM 826 C C . ALA A 1 104 ? 20.278 6.946 -25.573 1.00 91.50 104 ALA A C 1
ATOM 828 O O . ALA A 1 104 ? 20.810 7.892 -26.139 1.00 91.50 104 ALA A O 1
ATOM 829 N N . GLN A 1 105 ? 20.873 6.307 -24.561 1.00 85.44 105 GLN A N 1
ATOM 830 C CA . GLN A 1 105 ? 22.189 6.689 -24.028 1.00 85.44 105 GLN A CA 1
ATOM 831 C C . GLN A 1 105 ? 23.350 6.384 -24.985 1.00 85.44 105 GLN A C 1
ATOM 833 O O . GLN A 1 105 ? 24.382 7.045 -24.929 1.00 85.44 105 GLN A O 1
ATOM 838 N N . LYS A 1 106 ? 23.196 5.383 -25.861 1.00 77.06 106 LYS A N 1
ATOM 839 C CA . LYS A 1 106 ? 24.218 4.995 -26.848 1.00 77.06 106 LYS A CA 1
ATOM 840 C C . LYS A 1 106 ? 24.200 5.837 -28.122 1.00 77.06 106 LYS A C 1
ATOM 842 O O . LYS A 1 106 ? 25.109 5.697 -28.932 1.00 77.06 106 LYS A O 1
ATOM 847 N N . THR A 1 107 ? 23.193 6.687 -28.307 1.00 62.59 107 THR A N 1
ATOM 848 C CA . THR A 1 107 ? 23.132 7.604 -29.448 1.00 62.59 107 THR A CA 1
ATOM 849 C C . THR A 1 107 ? 23.671 8.964 -28.998 1.00 62.59 107 THR A C 1
ATOM 851 O O . THR A 1 107 ? 22.923 9.714 -28.373 1.00 62.59 107 THR A O 1
ATOM 854 N N . PRO A 1 108 ? 24.946 9.316 -29.257 1.00 55.97 108 PRO A N 1
ATOM 855 C CA . PRO A 1 108 ? 25.362 10.707 -29.139 1.00 55.97 108 PRO A CA 1
ATOM 856 C C . PRO A 1 108 ? 24.517 11.539 -30.113 1.00 55.97 108 PRO A C 1
ATOM 858 O O . PRO A 1 108 ? 24.324 11.144 -31.263 1.00 55.97 108 PRO A O 1
ATOM 861 N N . GLU A 1 109 ? 23.970 12.661 -29.641 1.00 58.44 109 GLU A N 1
ATOM 862 C CA . GLU A 1 109 ? 23.211 13.606 -30.460 1.00 58.44 109 GLU A CA 1
ATOM 863 C C . GLU A 1 109 ? 24.044 14.057 -31.673 1.00 58.44 109 GLU A C 1
ATOM 865 O O . GLU A 1 109 ? 24.828 14.996 -31.593 1.00 58.44 109 GLU A O 1
ATOM 870 N N . GLN A 1 110 ? 23.825 13.443 -32.834 1.00 51.06 110 GLN A N 1
ATOM 871 C CA . GLN A 1 110 ? 23.997 14.125 -34.111 1.00 51.06 110 GLN A CA 1
ATOM 872 C C . GLN A 1 110 ? 22.653 14.752 -34.476 1.00 51.06 110 GLN A C 1
ATOM 874 O O . GLN A 1 110 ? 21.905 14.256 -35.315 1.00 51.06 110 GLN A O 1
ATOM 879 N N . LYS A 1 111 ? 22.320 15.859 -33.808 1.00 48.12 111 LYS A N 1
ATOM 880 C CA . LYS A 1 111 ? 21.374 16.819 -34.376 1.00 48.12 111 LYS A CA 1
ATOM 881 C C . LYS A 1 111 ? 22.127 17.588 -35.456 1.00 48.12 111 LYS A C 1
ATOM 883 O O . LYS A 1 111 ? 22.806 18.566 -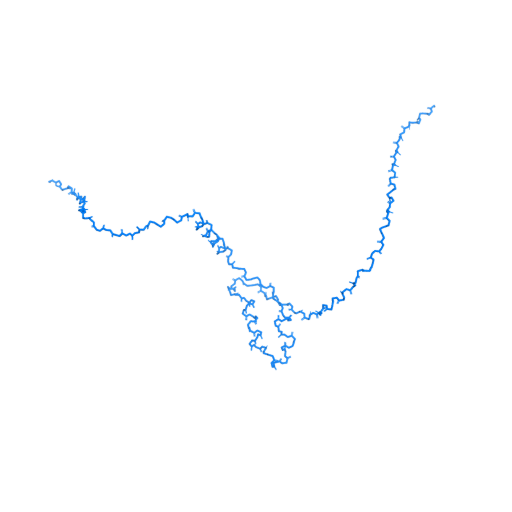35.162 1.00 48.12 111 LYS A O 1
ATOM 888 N N . ALA A 1 112 ? 22.027 17.132 -36.701 1.00 49.03 112 ALA A N 1
ATOM 889 C CA . ALA A 1 112 ? 22.331 17.991 -37.836 1.00 49.03 112 ALA A CA 1
ATOM 890 C C . ALA A 1 112 ? 21.341 19.176 -37.810 1.00 49.03 112 ALA A C 1
ATOM 892 O O . ALA A 1 112 ? 20.131 18.937 -37.723 1.00 49.03 112 ALA A O 1
ATOM 893 N N . PRO A 1 113 ? 21.795 20.442 -37.842 1.00 44.78 113 PRO A N 1
ATOM 894 C CA . PRO A 1 113 ? 20.886 21.566 -37.986 1.00 44.78 113 PRO A CA 1
ATOM 895 C C . PRO A 1 113 ? 20.305 21.536 -39.401 1.00 44.78 113 PRO A C 1
ATOM 897 O O . PRO A 1 113 ? 20.996 21.789 -40.384 1.00 44.78 113 PRO A O 1
ATOM 900 N N . HIS A 1 114 ? 19.018 21.217 -39.502 1.00 47.53 114 HIS A N 1
ATOM 901 C CA . HIS A 1 114 ? 18.248 21.432 -40.716 1.00 47.53 114 HIS A CA 1
ATOM 902 C C . HIS A 1 114 ? 17.970 22.933 -40.831 1.00 47.53 114 HIS A C 1
ATOM 904 O O . HIS A 1 114 ? 16.945 23.410 -40.347 1.00 47.53 114 HIS A O 1
ATOM 910 N N . ASN A 1 115 ? 18.884 23.680 -41.450 1.00 47.31 115 ASN A N 1
ATOM 911 C CA . ASN A 1 115 ? 18.542 24.985 -41.993 1.00 47.31 115 ASN A CA 1
ATOM 912 C C . ASN A 1 115 ? 18.593 24.909 -43.515 1.00 47.31 115 ASN A C 1
ATOM 914 O O . ASN A 1 115 ? 19.614 24.570 -44.108 1.00 47.31 115 ASN A O 1
ATOM 918 N N . ALA A 1 116 ? 17.438 25.171 -44.115 1.00 44.69 116 ALA A N 1
ATOM 919 C CA . ALA A 1 116 ? 17.279 25.301 -45.543 1.00 44.69 116 ALA A CA 1
ATOM 920 C C . ALA A 1 116 ? 18.029 26.546 -46.031 1.00 44.69 116 ALA A C 1
ATOM 922 O O . ALA A 1 116 ? 17.796 27.639 -45.518 1.00 44.69 116 ALA A O 1
ATOM 923 N N . THR A 1 117 ? 18.828 26.388 -47.081 1.00 38.84 117 THR A N 1
ATOM 924 C CA . THR A 1 117 ? 19.062 27.456 -48.053 1.00 38.84 117 THR A CA 1
ATOM 925 C C . THR A 1 117 ? 18.766 26.860 -49.419 1.00 38.84 117 THR A C 1
ATOM 927 O O . THR A 1 117 ? 19.317 25.829 -49.795 1.00 38.84 117 THR A O 1
ATOM 930 N N . ALA A 1 118 ? 17.801 27.463 -50.103 1.00 49.62 118 ALA A N 1
ATOM 931 C CA . ALA A 1 118 ? 17.401 27.099 -51.445 1.00 49.62 118 ALA A CA 1
ATOM 932 C C . ALA A 1 118 ? 18.527 27.440 -52.421 1.00 49.62 118 A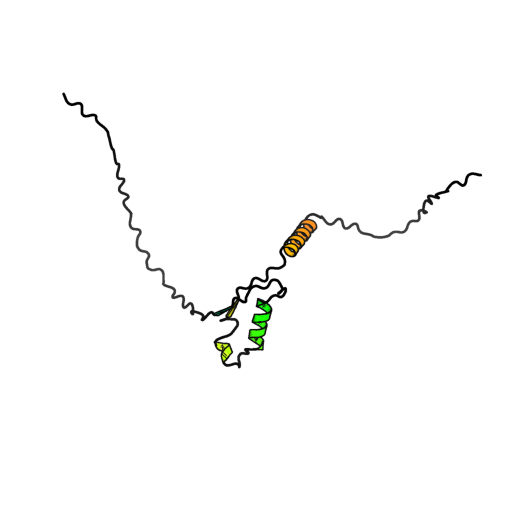LA A C 1
ATOM 934 O O . ALA A 1 118 ? 18.811 28.618 -52.598 1.00 49.62 118 ALA A O 1
ATOM 935 N N . GLU A 1 119 ? 19.096 26.439 -53.092 1.00 44.03 119 GLU A N 1
ATOM 936 C CA . GLU A 1 119 ? 19.742 26.633 -54.387 1.00 44.03 119 GLU A CA 1
ATOM 937 C C . GLU A 1 119 ? 19.327 25.512 -55.345 1.00 44.03 119 GLU A C 1
ATOM 939 O O . GLU A 1 119 ? 19.344 24.318 -55.052 1.00 44.03 119 GLU A O 1
ATOM 944 N N . THR A 1 120 ? 18.820 25.982 -56.473 1.00 54.00 120 THR A N 1
ATOM 945 C CA . THR A 1 120 ? 18.187 25.290 -57.583 1.00 54.00 120 THR A CA 1
ATOM 946 C C . THR A 1 120 ? 19.158 24.376 -58.324 1.00 54.00 120 THR A C 1
ATOM 948 O O . THR A 1 120 ? 19.946 24.892 -59.103 1.00 54.00 120 THR A O 1
ATOM 951 N N . GLU A 1 121 ? 19.004 23.049 -58.253 1.00 49.00 121 GLU A N 1
ATOM 952 C CA . GLU A 1 121 ? 19.455 22.153 -59.333 1.00 49.00 121 GLU A CA 1
ATOM 953 C C . GLU A 1 121 ? 18.422 21.048 -59.646 1.00 49.00 121 GLU A C 1
ATOM 955 O O . GLU A 1 121 ? 18.233 20.070 -58.931 1.00 49.00 121 GLU A O 1
ATOM 960 N N . LYS A 1 122 ? 17.699 21.327 -60.738 1.00 51.28 122 LYS A N 1
ATOM 961 C CA . LYS A 1 122 ? 16.900 20.514 -61.679 1.00 51.28 122 LYS A CA 1
ATOM 962 C C . LYS A 1 122 ? 16.727 19.003 -61.382 1.00 51.28 122 LYS A C 1
ATOM 964 O O . LYS A 1 122 ? 17.717 18.285 -61.272 1.00 51.28 122 LYS A O 1
ATOM 969 N N . PRO A 1 123 ? 15.492 18.454 -61.440 1.00 50.41 123 PRO A N 1
ATOM 970 C CA . PRO A 1 123 ? 15.292 17.011 -61.354 1.00 50.41 123 PRO A CA 1
ATOM 971 C C . PRO A 1 123 ? 15.787 16.317 -62.632 1.00 50.41 123 PRO A C 1
ATOM 973 O O . PRO A 1 123 ? 15.279 16.560 -63.730 1.00 50.41 123 PRO A O 1
ATOM 976 N N . VAL A 1 124 ? 16.761 15.417 -62.485 1.00 54.09 124 VAL A N 1
ATOM 977 C CA . VAL A 1 124 ? 17.168 14.490 -63.545 1.00 54.09 124 VAL A CA 1
ATOM 978 C C . VAL A 1 124 ? 16.022 13.499 -63.763 1.00 54.09 124 VAL A C 1
ATOM 980 O O . VAL A 1 124 ? 15.840 12.534 -63.024 1.00 54.09 124 VAL A O 1
ATOM 983 N N . LEU A 1 125 ? 15.208 13.794 -64.775 1.00 48.59 125 LEU A N 1
ATOM 984 C CA . LEU A 1 125 ? 14.203 12.908 -65.349 1.00 48.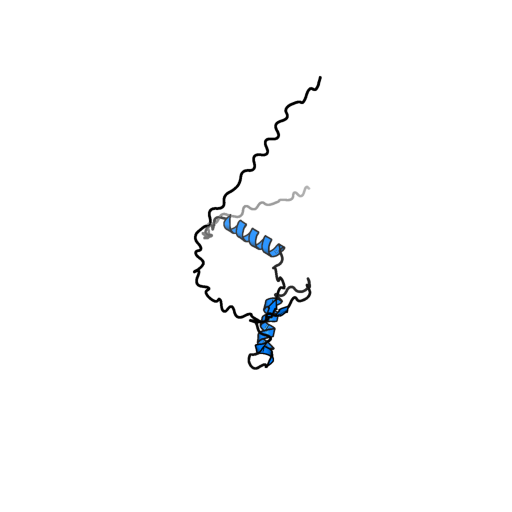59 125 LEU A CA 1
ATOM 985 C C . LEU A 1 125 ? 14.881 11.622 -65.843 1.00 48.59 125 LEU A C 1
ATOM 987 O O . LEU A 1 125 ? 15.383 11.582 -66.966 1.00 48.59 125 LEU A O 1
ATOM 991 N N . TRP A 1 126 ? 14.844 10.542 -65.062 1.00 49.69 126 TRP A N 1
ATOM 992 C CA . TRP A 1 126 ? 15.015 9.210 -65.640 1.00 49.69 126 TRP A CA 1
ATOM 993 C C . TRP A 1 126 ? 13.710 8.850 -66.360 1.00 49.69 126 TRP A C 1
ATOM 995 O O . TRP A 1 126 ? 12.770 8.278 -65.818 1.00 49.69 126 TRP A O 1
ATOM 1005 N N . ARG A 1 127 ? 13.620 9.279 -67.618 1.00 44.59 127 ARG A N 1
ATOM 1006 C CA . ARG A 1 127 ? 12.604 8.806 -68.555 1.00 44.59 127 ARG A CA 1
ATOM 1007 C C . ARG A 1 127 ? 12.799 7.307 -68.765 1.00 44.59 127 ARG A C 1
ATOM 1009 O O . ARG A 1 127 ? 13.775 6.896 -69.382 1.00 44.59 127 ARG A O 1
ATOM 1016 N N . THR A 1 128 ? 11.849 6.495 -68.319 1.00 54.41 128 THR A N 1
ATOM 1017 C CA . THR A 1 128 ? 11.694 5.133 -68.837 1.00 54.41 128 THR A CA 1
ATOM 1018 C C . THR A 1 128 ? 10.929 5.213 -70.151 1.00 54.41 128 THR A C 1
ATOM 1020 O O . THR A 1 128 ? 9.710 5.356 -70.168 1.00 54.41 128 THR A O 1
ATOM 1023 N N . THR A 1 129 ? 11.627 5.147 -71.279 1.00 58.16 129 THR A N 1
ATOM 1024 C CA . THR A 1 129 ? 10.985 4.820 -72.555 1.00 58.16 129 THR A CA 1
ATOM 1025 C C . THR A 1 129 ? 10.860 3.306 -72.649 1.00 58.16 129 THR A C 1
ATOM 1027 O O . THR A 1 129 ? 11.844 2.615 -72.898 1.00 58.16 129 THR A O 1
ATOM 1030 N N . VAL A 1 130 ? 9.646 2.794 -72.436 1.00 59.94 130 VAL A N 1
ATOM 1031 C CA . VAL A 1 130 ? 9.263 1.444 -72.862 1.00 59.94 130 VAL A CA 1
ATOM 1032 C C . VAL A 1 130 ? 9.265 1.439 -74.391 1.00 59.94 130 VAL A C 1
ATOM 1034 O O . VAL A 1 130 ? 8.562 2.226 -75.024 1.00 59.94 130 VAL A O 1
ATOM 1037 N N . SER A 1 131 ? 10.101 0.591 -74.979 1.00 53.41 131 SER A N 1
ATOM 1038 C CA . SER A 1 131 ? 10.167 0.351 -76.415 1.00 53.41 131 SER A CA 1
ATOM 1039 C C . SER A 1 131 ? 8.873 -0.301 -76.907 1.00 53.41 131 SER A C 1
ATOM 1041 O O . SER A 1 131 ? 8.456 -1.343 -76.405 1.00 53.41 131 SER A O 1
ATOM 1043 N N . ARG A 1 132 ? 8.247 0.291 -77.930 1.00 55.81 132 ARG A N 1
ATOM 1044 C CA . ARG A 1 132 ? 7.249 -0.385 -78.763 1.00 55.81 132 ARG A CA 1
ATOM 1045 C C . ARG A 1 132 ? 7.899 -0.668 -80.115 1.00 55.81 132 ARG A C 1
ATOM 1047 O O . ARG A 1 132 ? 8.235 0.258 -80.844 1.00 55.81 132 ARG A O 1
ATOM 1054 N N . ILE A 1 133 ? 8.157 -1.948 -80.350 1.00 59.22 133 ILE A N 1
ATOM 1055 C CA . ILE A 1 133 ? 8.687 -2.532 -81.590 1.00 59.22 133 ILE A CA 1
ATOM 1056 C C . ILE A 1 133 ? 7.597 -2.415 -82.682 1.00 59.22 133 ILE A C 1
ATOM 1058 O O . ILE A 1 133 ? 6.418 -2.474 -82.313 1.00 59.22 133 ILE A O 1
ATOM 1062 N N . PRO A 1 134 ? 7.961 -2.184 -83.962 1.00 69.25 134 PRO A N 1
ATOM 1063 C CA . PRO A 1 134 ? 7.014 -2.077 -85.079 1.00 69.25 134 PRO A CA 1
ATOM 1064 C C . PRO A 1 134 ? 6.202 -3.352 -85.328 1.00 69.25 134 PRO A C 1
ATOM 1066 O O . PRO A 1 134 ? 6.728 -4.458 -85.064 1.00 69.25 134 PRO A O 1
#

Organism: NCBI:txid259542

Radius of gyration: 39.97 Å; chains: 1; bounding box: 74×92×116 Å